Protein AF-A0A9X9BZH4-F1 (afdb_monomer_lite)

pLDDT: mean 77.98, std 15.17, range [45.38, 97.5]

Sequence (91 aa):
MTEKENPAFIERFTVRMPDGMRDAITERAKANGRSMNSEIIAALDAWLTGVPVEEISQKNIDTMVRIATKVFTEEISEKYDLVPKPNKKPT

Foldseek 3Di:
DPLVPDPPDDDDDDDDDPPPPQVVLVVVCVVVVHDSVRSVVLVVVCVVVVPDSVVVVVVVVVVVVVVVVVVVVVVCVVVPVPDDDPPPPDD

Secondary structure (DSSP, 8-state):
--GGG-TT-----PPP--TTHHHHHHHHHHHTT--HHHHHHHHHHHHHH---HHHHHHHHHHHHHHHHHHHHHHHHHHHS--S--------

Organism: NCBI:txid300181

Structure (mmCIF, N/CA/C/O backbone):
data_AF-A0A9X9BZH4-F1
#
_entry.id   AF-A0A9X9BZH4-F1
#
loop_
_atom_site.group_PDB
_atom_site.id
_atom_site.type_symbol
_atom_site.label_atom_id
_atom_site.label_alt_id
_atom_site.label_comp_id
_atom_site.label_asym_id
_atom_site.label_entity_id
_atom_site.label_seq_id
_atom_site.pdbx_PDB_ins_code
_atom_site.Cartn_x
_atom_site.Cartn_y
_atom_site.Cartn_z
_atom_site.occupancy
_atom_site.B_iso_or_equiv
_atom_site.auth_seq_id
_atom_site.auth_comp_id
_atom_site.auth_asym_id
_atom_site.auth_atom_id
_atom_site.pdbx_PDB_model_num
ATOM 1 N N . MET A 1 1 ? 21.931 -0.661 20.791 1.00 58.09 1 MET A N 1
ATOM 2 C CA . MET A 1 1 ? 20.530 -0.557 20.356 1.00 58.09 1 MET A CA 1
ATOM 3 C C . MET A 1 1 ? 20.557 -0.527 18.846 1.00 58.09 1 MET A C 1
ATOM 5 O O . MET A 1 1 ? 21.141 0.395 18.283 1.00 58.09 1 MET A O 1
ATOM 9 N N . THR A 1 2 ? 20.109 -1.596 18.197 1.00 73.81 2 THR A N 1
ATOM 10 C CA . THR A 1 2 ? 20.049 -1.613 16.730 1.00 73.81 2 THR A CA 1
ATOM 11 C C . THR A 1 2 ? 18.885 -0.726 16.279 1.00 73.81 2 THR A C 1
ATOM 13 O O . THR A 1 2 ? 17.895 -0.617 16.996 1.00 73.81 2 THR A O 1
ATOM 16 N N . GLU A 1 3 ? 18.967 -0.071 15.116 1.00 71.62 3 GLU A N 1
ATOM 17 C CA . GLU A 1 3 ? 17.857 0.767 14.613 1.00 71.62 3 GLU A CA 1
ATOM 18 C C . GLU A 1 3 ? 16.531 -0.010 14.519 1.00 71.62 3 GLU A C 1
ATOM 20 O O . GLU A 1 3 ? 15.466 0.579 14.665 1.00 71.62 3 GLU A O 1
ATOM 25 N N . LYS A 1 4 ? 16.606 -1.343 14.382 1.00 71.31 4 LYS A N 1
ATOM 26 C CA . LYS A 1 4 ? 15.470 -2.275 14.367 1.00 71.31 4 LYS A CA 1
ATOM 27 C C . LYS A 1 4 ? 14.711 -2.383 15.698 1.00 71.31 4 LYS A C 1
ATOM 29 O O . LYS A 1 4 ? 13.582 -2.853 15.700 1.00 71.31 4 LYS A O 1
ATOM 34 N N . GLU A 1 5 ? 15.308 -1.971 16.816 1.00 77.31 5 GLU A N 1
ATOM 35 C CA . GLU A 1 5 ? 14.673 -1.981 18.147 1.00 77.31 5 GLU A CA 1
ATOM 36 C C . GLU A 1 5 ? 13.899 -0.686 18.444 1.00 77.31 5 GLU A C 1
ATOM 38 O O . GLU A 1 5 ? 13.241 -0.580 19.479 1.00 77.31 5 GLU A O 1
ATOM 43 N N . ASN A 1 6 ? 13.971 0.317 17.562 1.00 83.19 6 ASN A N 1
ATOM 44 C CA . ASN A 1 6 ? 13.211 1.550 17.712 1.00 83.19 6 ASN A CA 1
ATOM 45 C C . ASN A 1 6 ? 11.758 1.331 17.238 1.00 83.19 6 ASN A C 1
ATOM 47 O O . ASN A 1 6 ? 11.557 1.010 16.069 1.00 83.19 6 ASN A O 1
ATOM 51 N N . PRO A 1 7 ? 10.726 1.562 18.072 1.00 75.19 7 PRO A N 1
ATOM 52 C CA . PRO A 1 7 ? 9.325 1.424 17.659 1.00 75.19 7 PRO A CA 1
ATOM 53 C C . PRO A 1 7 ? 8.902 2.391 16.537 1.00 75.19 7 PRO A C 1
ATOM 55 O O . PRO A 1 7 ? 7.887 2.160 15.888 1.00 75.19 7 PRO A O 1
ATOM 58 N N . ALA A 1 8 ? 9.668 3.457 16.281 1.00 79.69 8 ALA A N 1
ATOM 59 C CA . ALA A 1 8 ? 9.464 4.365 15.149 1.00 79.69 8 ALA A CA 1
ATOM 60 C C . ALA A 1 8 ? 10.229 3.949 13.875 1.00 79.69 8 ALA A C 1
ATOM 62 O O . ALA A 1 8 ? 10.237 4.689 12.889 1.00 79.69 8 ALA A O 1
ATOM 63 N N . PHE A 1 9 ? 10.916 2.805 13.887 1.00 84.81 9 PHE A N 1
ATOM 64 C CA . PHE A 1 9 ? 11.666 2.321 12.735 1.00 84.81 9 PHE A CA 1
ATOM 65 C C . PHE A 1 9 ? 10.723 1.911 11.601 1.00 84.81 9 PHE A C 1
ATOM 67 O O . PHE A 1 9 ? 9.808 1.112 11.784 1.00 84.81 9 PHE A O 1
ATOM 74 N N . ILE A 1 10 ? 10.979 2.446 10.408 1.00 83.75 10 ILE A N 1
ATOM 75 C CA . ILE A 1 10 ? 10.279 2.076 9.178 1.00 83.75 10 ILE A CA 1
ATOM 76 C C . ILE A 1 10 ? 11.336 1.606 8.189 1.00 83.75 10 ILE A C 1
ATOM 78 O O . ILE A 1 10 ? 12.190 2.392 7.768 1.00 83.75 10 ILE A O 1
ATOM 82 N N . GLU A 1 11 ? 11.262 0.335 7.805 1.00 86.88 11 GLU A N 1
ATOM 83 C CA . GLU A 1 11 ? 12.136 -0.222 6.780 1.00 86.88 11 GLU A CA 1
ATOM 84 C C . GLU A 1 11 ? 11.810 0.397 5.415 1.00 86.88 11 GLU A C 1
ATOM 86 O O . GLU A 1 11 ? 10.652 0.491 5.004 1.00 86.88 11 GLU A O 1
ATOM 91 N N . ARG A 1 12 ? 12.846 0.864 4.714 1.00 90.12 12 ARG A N 1
ATOM 92 C CA . ARG A 1 12 ? 12.728 1.509 3.404 1.00 90.12 12 ARG A CA 1
ATOM 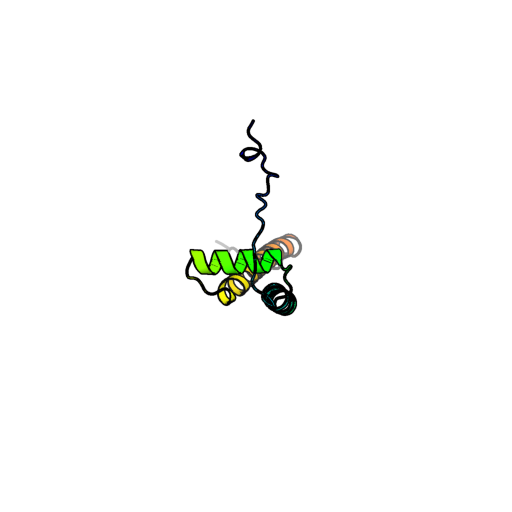93 C C . ARG A 1 12 ? 13.443 0.653 2.375 1.00 90.12 12 ARG A C 1
ATOM 95 O O . ARG A 1 12 ? 14.620 0.348 2.543 1.00 90.12 12 ARG A O 1
ATOM 102 N N . PHE A 1 13 ? 12.754 0.319 1.291 1.00 90.25 13 PHE A N 1
ATOM 103 C CA . PHE A 1 13 ? 13.318 -0.454 0.192 1.00 90.25 13 PHE A CA 1
ATOM 104 C C . PHE A 1 13 ? 13.027 0.227 -1.146 1.00 90.25 13 PHE A C 1
ATOM 106 O O . PHE A 1 13 ? 11.947 0.774 -1.368 1.00 90.25 13 PHE A O 1
ATOM 113 N N . THR A 1 14 ? 14.009 0.208 -2.046 1.00 93.88 14 THR A N 1
ATOM 114 C CA . THR A 1 14 ? 13.879 0.790 -3.386 1.00 93.88 14 THR A CA 1
ATOM 115 C C . THR A 1 14 ? 13.468 -0.293 -4.372 1.00 93.88 14 THR A C 1
ATOM 117 O O . THR A 1 14 ? 14.207 -1.253 -4.583 1.00 93.88 14 THR A O 1
ATOM 120 N N . VAL A 1 15 ? 12.314 -0.123 -5.018 1.00 93.69 15 VAL A N 1
ATOM 121 C CA . VAL A 1 15 ? 11.803 -1.055 -6.034 1.00 93.69 15 VAL A CA 1
ATOM 122 C C . VAL A 1 15 ? 12.146 -0.549 -7.429 1.00 93.69 15 VAL A C 1
ATOM 124 O O . VAL A 1 15 ? 11.878 0.606 -7.764 1.00 93.69 15 VAL A O 1
ATOM 127 N N . ARG A 1 16 ? 12.709 -1.423 -8.268 1.00 95.88 16 ARG A N 1
ATOM 128 C CA . ARG A 1 16 ? 12.841 -1.173 -9.708 1.00 95.88 16 ARG A CA 1
ATOM 129 C C . ARG A 1 16 ? 11.579 -1.668 -10.398 1.00 95.88 16 ARG A C 1
ATOM 131 O O . ARG A 1 16 ? 11.259 -2.84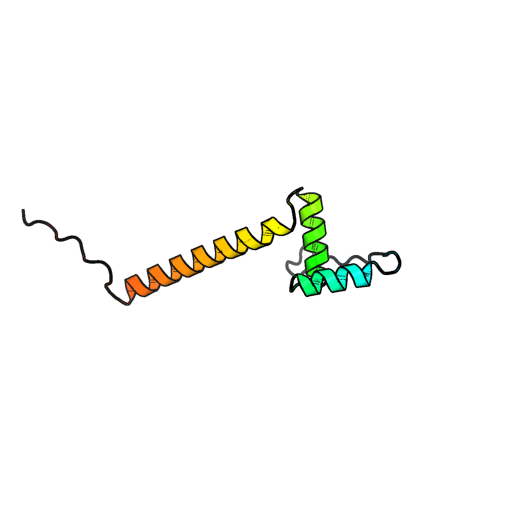8 -10.312 1.00 95.88 16 ARG A O 1
ATOM 138 N N . MET A 1 17 ? 10.876 -0.758 -11.056 1.00 94.88 17 MET A N 1
ATOM 139 C CA . MET A 1 17 ? 9.625 -1.047 -11.749 1.00 94.88 17 MET A CA 1
ATOM 140 C C . MET A 1 17 ? 9.836 -0.948 -13.266 1.00 94.88 17 MET A C 1
ATOM 142 O O . MET A 1 17 ? 10.610 -0.089 -13.700 1.00 94.88 17 MET A O 1
ATOM 146 N N . PRO A 1 18 ? 9.167 -1.794 -14.068 1.00 97.44 18 PRO A N 1
ATOM 147 C CA . PRO A 1 18 ? 9.032 -1.583 -15.504 1.00 97.44 18 PRO A CA 1
ATOM 148 C C . PRO A 1 18 ? 8.359 -0.243 -15.818 1.00 97.44 18 PRO A C 1
ATOM 150 O O . PRO A 1 18 ? 7.676 0.339 -14.968 1.00 97.44 18 PRO A O 1
ATOM 153 N N . ASP A 1 19 ? 8.526 0.216 -17.056 1.00 97.25 19 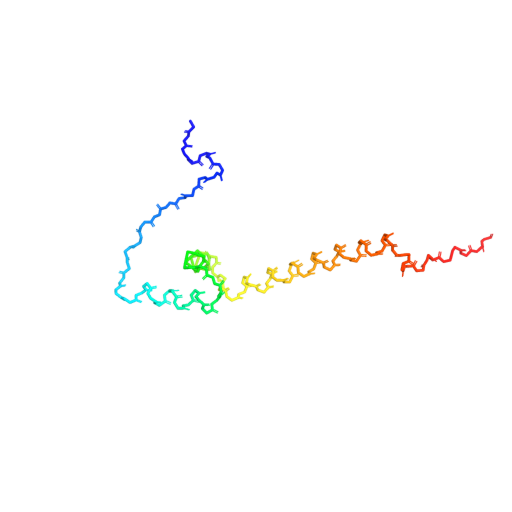ASP A N 1
ATOM 154 C CA . ASP A 1 19 ? 7.885 1.440 -17.532 1.00 97.25 19 ASP A CA 1
ATOM 155 C C . ASP A 1 19 ? 6.351 1.374 -17.393 1.00 97.25 19 ASP A C 1
ATOM 157 O O . ASP A 1 19 ? 5.745 0.307 -17.515 1.00 97.25 19 ASP A O 1
ATOM 161 N N . GLY A 1 20 ? 5.731 2.504 -17.051 1.00 96.75 20 GLY A N 1
ATOM 162 C CA . GLY A 1 20 ? 4.285 2.629 -16.819 1.00 96.75 20 GLY A CA 1
ATOM 163 C C . GLY A 1 20 ? 3.726 1.952 -15.554 1.00 96.75 20 GLY A C 1
ATOM 164 O O . GLY A 1 20 ? 2.622 2.286 -15.123 1.00 96.75 20 GLY A O 1
ATOM 165 N N . MET A 1 21 ? 4.461 1.050 -14.889 1.00 96.75 21 MET A N 1
ATOM 166 C CA . MET A 1 21 ? 3.947 0.351 -13.697 1.00 96.75 21 MET A CA 1
ATOM 167 C C . MET A 1 21 ? 3.701 1.309 -12.521 1.00 96.75 21 MET A C 1
ATOM 169 O O . MET A 1 21 ? 2.719 1.164 -11.794 1.00 96.75 21 MET A O 1
ATOM 173 N N . ARG A 1 22 ? 4.559 2.319 -12.345 1.00 96.00 22 ARG A N 1
ATOM 174 C CA . ARG A 1 22 ? 4.383 3.331 -11.292 1.00 96.00 22 ARG A CA 1
ATOM 175 C C . ARG A 1 22 ? 3.083 4.117 -11.470 1.00 96.00 22 ARG A C 1
ATOM 177 O O . ARG A 1 22 ? 2.381 4.376 -10.490 1.00 96.00 22 ARG A O 1
ATOM 184 N N . ASP A 1 23 ? 2.757 4.476 -12.705 1.00 97.50 23 ASP A N 1
ATOM 185 C CA . ASP A 1 23 ? 1.551 5.239 -13.020 1.00 97.50 23 ASP A CA 1
ATOM 186 C C . ASP A 1 23 ? 0.304 4.378 -12.815 1.00 97.50 23 ASP A C 1
ATOM 188 O O . ASP A 1 23 ? -0.644 4.819 -12.168 1.00 97.50 23 ASP A O 1
ATOM 192 N N . ALA A 1 24 ? 0.350 3.106 -13.224 1.00 97.06 24 ALA A N 1
ATOM 193 C CA . ALA A 1 24 ? -0.725 2.151 -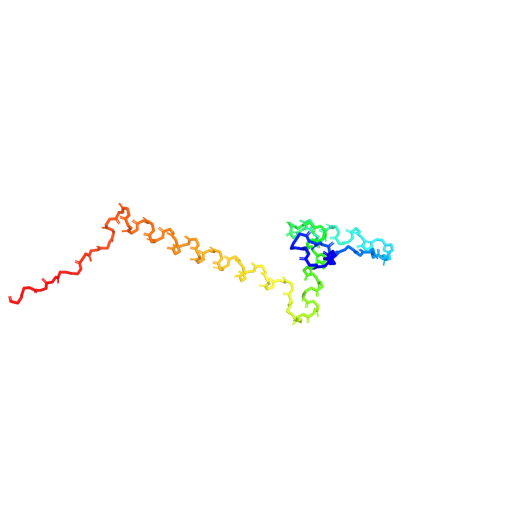12.965 1.00 97.06 24 ALA A CA 1
ATOM 194 C C . ALA A 1 24 ? -1.026 1.993 -11.461 1.00 97.06 24 ALA A C 1
ATOM 196 O O . ALA A 1 24 ? -2.190 2.004 -11.054 1.00 97.06 24 ALA A O 1
ATOM 197 N N . ILE A 1 25 ? 0.011 1.903 -10.617 1.00 96.00 25 ILE A N 1
ATOM 198 C CA . ILE A 1 25 ? -0.158 1.856 -9.155 1.00 96.00 25 ILE A CA 1
ATOM 199 C C . ILE A 1 25 ? -0.731 3.181 -8.635 1.00 96.00 25 ILE A C 1
ATOM 201 O O . ILE A 1 25 ? -1.595 3.170 -7.761 1.00 96.00 25 ILE A O 1
ATOM 205 N N . THR A 1 26 ? -0.281 4.320 -9.171 1.00 95.94 26 THR A N 1
ATOM 206 C CA . THR A 1 26 ? -0.780 5.648 -8.776 1.00 95.94 26 THR A CA 1
ATOM 207 C C . THR A 1 26 ? -2.280 5.772 -9.012 1.00 95.94 26 THR A C 1
ATOM 209 O O . THR A 1 26 ? -3.010 6.187 -8.112 1.00 95.94 26 THR A O 1
ATOM 212 N N . GLU A 1 27 ? -2.744 5.407 -10.204 1.00 96.88 27 GLU A N 1
ATOM 213 C CA . GLU A 1 27 ? -4.157 5.506 -10.567 1.00 96.88 27 GLU A CA 1
ATOM 214 C C . GLU A 1 27 ? -5.020 4.554 -9.735 1.00 96.88 27 GLU A C 1
ATOM 216 O O . GLU A 1 27 ? -6.058 4.962 -9.211 1.00 96.88 27 GLU A O 1
ATOM 221 N N . ARG A 1 28 ? -4.549 3.323 -9.495 1.00 94.88 28 ARG A N 1
ATOM 222 C CA . ARG A 1 28 ? -5.236 2.374 -8.606 1.00 94.88 28 ARG A CA 1
ATOM 223 C C . ARG A 1 28 ? -5.320 2.888 -7.166 1.00 94.88 28 ARG A C 1
ATOM 225 O O . ARG A 1 28 ? -6.379 2.816 -6.548 1.00 94.88 28 ARG A O 1
ATOM 232 N N . ALA A 1 29 ? -4.235 3.456 -6.642 1.00 93.75 29 ALA A N 1
ATOM 233 C CA . ALA A 1 29 ? -4.212 4.032 -5.302 1.00 93.75 29 ALA A CA 1
ATOM 234 C C . ALA A 1 29 ? -5.206 5.199 -5.169 1.00 93.75 29 ALA A C 1
ATOM 236 O O . ALA A 1 29 ? -5.968 5.239 -4.203 1.00 93.75 29 ALA A O 1
ATOM 237 N N . LYS A 1 30 ? -5.261 6.102 -6.162 1.00 93.69 30 LYS A N 1
ATOM 238 C CA . LYS A 1 30 ? -6.243 7.201 -6.207 1.00 93.69 30 LYS A CA 1
ATOM 239 C C . LYS A 1 30 ? -7.679 6.682 -6.225 1.00 93.69 30 LYS A C 1
ATOM 241 O O . LYS A 1 30 ? -8.491 7.163 -5.440 1.00 93.69 30 LYS A O 1
ATOM 246 N N . ALA A 1 31 ? -7.979 5.694 -7.072 1.00 92.44 31 ALA A N 1
ATOM 247 C CA . ALA A 1 31 ? -9.307 5.083 -7.152 1.00 92.44 31 ALA A CA 1
ATOM 248 C C . ALA A 1 31 ? -9.744 4.463 -5.811 1.00 92.44 31 ALA A C 1
ATOM 250 O O . ALA A 1 31 ? -10.912 4.545 -5.444 1.00 92.44 31 ALA A O 1
ATOM 251 N N . ASN A 1 32 ? -8.789 3.921 -5.049 1.00 88.25 32 ASN A N 1
ATOM 252 C CA . ASN A 1 32 ? -9.018 3.328 -3.731 1.00 88.25 32 ASN A CA 1
ATOM 253 C C . ASN A 1 32 ? -8.943 4.334 -2.565 1.00 88.25 32 ASN A C 1
ATOM 255 O O . ASN A 1 32 ? -9.050 3.927 -1.408 1.00 88.25 32 ASN A O 1
ATOM 259 N N . GLY A 1 33 ? -8.712 5.628 -2.824 1.00 91.44 33 GLY A N 1
ATOM 260 C CA . GLY 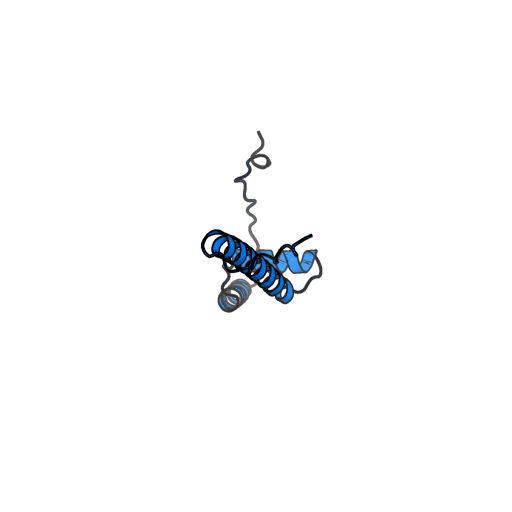A 1 33 ? -8.540 6.641 -1.775 1.00 91.44 33 GLY A CA 1
ATOM 261 C C . GLY A 1 33 ? -7.311 6.413 -0.883 1.00 91.44 33 GLY A C 1
ATOM 262 O O . GLY A 1 33 ? -7.303 6.808 0.282 1.00 91.44 33 GLY A O 1
ATOM 263 N N . ARG A 1 34 ? -6.274 5.747 -1.404 1.00 90.31 34 ARG A N 1
ATOM 264 C CA . ARG A 1 34 ? -5.048 5.373 -0.686 1.00 90.31 34 ARG A CA 1
ATOM 265 C C . ARG A 1 34 ? -3.838 6.151 -1.192 1.00 90.31 34 ARG A C 1
ATOM 267 O O . ARG A 1 34 ? -3.774 6.577 -2.343 1.00 90.31 34 ARG A O 1
ATOM 274 N N . SER A 1 35 ? -2.821 6.281 -0.338 1.00 95.44 35 SER A N 1
ATOM 275 C CA . SER A 1 35 ? -1.487 6.655 -0.816 1.00 95.44 35 SER A CA 1
ATOM 276 C C . SER A 1 35 ? -0.898 5.518 -1.658 1.00 95.44 35 SER A C 1
ATOM 278 O O . SER A 1 35 ? -1.219 4.349 -1.435 1.00 95.44 35 SER A O 1
ATOM 280 N N . MET A 1 36 ? 0.014 5.837 -2.580 1.00 95.31 36 MET A N 1
ATOM 281 C CA . MET A 1 36 ? 0.739 4.820 -3.354 1.00 95.31 36 MET A CA 1
ATOM 282 C C . MET A 1 36 ? 1.413 3.782 -2.443 1.00 95.31 36 MET A C 1
ATOM 284 O O . MET A 1 36 ? 1.326 2.589 -2.707 1.00 95.31 36 MET A O 1
ATOM 288 N N . ASN A 1 37 ? 2.042 4.225 -1.348 1.00 94.56 37 ASN A N 1
ATOM 289 C CA . ASN A 1 37 ? 2.674 3.321 -0.387 1.00 94.56 37 ASN A CA 1
ATOM 290 C C . ASN A 1 37 ? 1.644 2.388 0.265 1.00 94.56 37 ASN A C 1
ATOM 292 O O . ASN A 1 37 ? 1.855 1.184 0.326 1.00 94.56 37 ASN A O 1
ATOM 296 N N . SER A 1 38 ? 0.507 2.932 0.703 1.00 93.00 38 SER A N 1
ATOM 297 C CA . SER A 1 38 ? -0.573 2.147 1.310 1.00 93.00 38 SER A CA 1
ATOM 298 C C . SER A 1 38 ? -1.149 1.106 0.346 1.00 93.00 38 SER A C 1
ATOM 300 O O . SER A 1 38 ? -1.455 -0.001 0.774 1.00 93.00 38 SER A O 1
ATOM 302 N N . GLU A 1 39 ? -1.274 1.434 -0.942 1.00 94.62 39 GLU A N 1
ATOM 303 C CA . GLU A 1 39 ? -1.738 0.480 -1.957 1.00 94.62 39 GLU A CA 1
ATOM 304 C C . GLU A 1 39 ? -0.707 -0.627 -2.218 1.00 94.62 39 GLU A C 1
ATOM 306 O O . GLU A 1 39 ? -1.084 -1.793 -2.307 1.00 94.62 39 GLU A O 1
ATOM 311 N N . ILE A 1 40 ? 0.591 -0.298 -2.263 1.00 94.44 40 ILE A N 1
ATOM 312 C CA . ILE A 1 40 ? 1.663 -1.299 -2.397 1.00 94.44 40 ILE A CA 1
ATOM 313 C C . ILE A 1 40 ? 1.647 -2.266 -1.209 1.00 94.44 40 ILE A C 1
ATOM 315 O O . ILE A 1 40 ? 1.679 -3.477 -1.411 1.00 94.44 40 ILE A O 1
ATOM 319 N N . ILE A 1 41 ? 1.557 -1.751 0.021 1.00 92.75 41 ILE A N 1
ATOM 320 C CA . ILE A 1 41 ? 1.501 -2.593 1.223 1.00 92.75 41 ILE A CA 1
ATOM 321 C C . ILE A 1 41 ? 0.255 -3.484 1.208 1.00 92.75 41 ILE A C 1
ATOM 323 O O . ILE A 1 41 ? 0.375 -4.676 1.464 1.00 92.75 41 ILE A O 1
ATOM 327 N N . ALA A 1 42 ? -0.915 -2.949 0.847 1.00 90.06 42 ALA A N 1
ATOM 328 C CA . ALA A 1 42 ? -2.144 -3.738 0.768 1.00 90.06 42 ALA A CA 1
ATOM 329 C C . ALA A 1 42 ? -2.064 -4.856 -0.286 1.00 90.06 42 ALA A C 1
ATOM 331 O O . ALA A 1 42 ? -2.546 -5.960 -0.048 1.00 90.06 42 ALA A O 1
ATOM 332 N N . ALA A 1 43 ? -1.443 -4.591 -1.439 1.00 91.56 43 ALA A N 1
ATOM 333 C CA . ALA A 1 43 ? -1.237 -5.601 -2.472 1.00 91.56 43 ALA A CA 1
ATOM 334 C C . ALA A 1 43 ? -0.267 -6.705 -2.019 1.00 91.56 43 ALA A C 1
ATOM 336 O O . ALA A 1 43 ? -0.524 -7.883 -2.266 1.00 91.56 43 ALA A O 1
ATOM 337 N N . LEU A 1 44 ? 0.826 -6.338 -1.339 1.00 93.25 44 LEU A N 1
ATOM 338 C CA . LEU A 1 44 ? 1.776 -7.299 -0.774 1.00 93.25 44 LEU A CA 1
ATOM 339 C C . LEU A 1 44 ? 1.128 -8.152 0.322 1.00 93.25 44 LEU A C 1
ATOM 341 O O . LEU A 1 44 ? 1.311 -9.364 0.329 1.00 93.25 44 LEU A O 1
ATOM 345 N N . ASP A 1 45 ? 0.345 -7.540 1.209 1.00 89.69 45 ASP A N 1
ATOM 346 C CA . ASP A 1 45 ? -0.355 -8.241 2.289 1.00 89.69 45 ASP A CA 1
ATOM 347 C C . ASP A 1 45 ? -1.389 -9.237 1.745 1.00 89.69 45 ASP A C 1
ATOM 349 O O . ASP A 1 45 ? -1.403 -10.405 2.132 1.00 89.69 45 ASP A O 1
ATOM 353 N N . ALA A 1 46 ? -2.189 -8.823 0.760 1.00 88.50 46 ALA A N 1
ATOM 354 C CA . ALA A 1 46 ? -3.120 -9.714 0.071 1.00 88.50 46 ALA A CA 1
ATOM 355 C C . ALA A 1 46 ? -2.405 -10.881 -0.625 1.00 88.50 46 ALA A C 1
ATOM 357 O O . ALA A 1 46 ? -2.860 -12.022 -0.563 1.00 88.50 46 ALA A O 1
ATOM 358 N N . TRP A 1 47 ? -1.255 -10.617 -1.254 1.00 90.62 47 TRP A N 1
ATOM 359 C CA . TRP A 1 47 ? -0.454 -11.663 -1.887 1.00 90.62 47 TRP A CA 1
ATOM 360 C C . TRP A 1 47 ? 0.123 -12.657 -0.867 1.00 90.62 47 TRP A C 1
ATOM 362 O O . TRP A 1 47 ? 0.108 -13.860 -1.118 1.00 90.62 47 TRP A O 1
ATOM 372 N N . LEU A 1 48 ? 0.588 -12.179 0.292 1.00 91.44 48 LEU A N 1
ATOM 373 C CA . LEU A 1 48 ? 1.149 -13.018 1.358 1.00 91.44 48 LEU A CA 1
ATOM 374 C C . LEU A 1 48 ? 0.085 -13.838 2.100 1.00 91.44 48 LEU A C 1
ATOM 376 O O . LEU A 1 48 ? 0.349 -14.972 2.495 1.00 91.44 48 LEU A O 1
ATOM 380 N N . THR A 1 49 ? -1.102 -13.269 2.310 1.00 87.94 49 THR A N 1
ATOM 381 C CA . THR A 1 49 ? -2.195 -13.903 3.069 1.00 87.94 49 THR A CA 1
ATOM 382 C C . THR A 1 49 ? -3.129 -14.740 2.196 1.00 87.94 49 THR A C 1
ATOM 384 O O . THR A 1 49 ? -3.870 -15.572 2.719 1.00 87.94 49 THR A O 1
ATOM 387 N N . GLY A 1 50 ? -3.113 -14.533 0.876 1.00 81.50 50 GLY A N 1
ATOM 388 C CA . GLY A 1 50 ? -4.040 -15.164 -0.064 1.00 81.50 50 GLY A CA 1
ATOM 389 C C . GLY A 1 50 ? -5.474 -14.631 0.029 1.00 81.50 50 GLY A C 1
ATOM 390 O O . GLY A 1 50 ? -6.375 -15.207 -0.580 1.00 81.50 50 GLY A O 1
ATOM 391 N N . VAL A 1 51 ? -5.702 -13.552 0.786 1.00 72.94 51 VAL A N 1
ATOM 392 C CA . VAL A 1 51 ? -7.012 -12.910 0.942 1.00 72.94 51 VAL A CA 1
ATOM 393 C C . VAL A 1 51 ? -7.120 -11.752 -0.059 1.00 72.94 51 VAL A C 1
ATOM 395 O O . VAL A 1 51 ? -6.235 -10.895 -0.078 1.00 72.94 51 VAL A O 1
ATOM 398 N N . PRO A 1 52 ? -8.177 -11.682 -0.892 1.00 64.31 52 PRO A N 1
ATOM 399 C CA . PRO A 1 52 ? -8.351 -10.595 -1.855 1.00 64.31 52 PRO A CA 1
ATOM 400 C C . PRO A 1 52 ? -8.398 -9.216 -1.182 1.00 64.31 52 PRO A C 1
ATOM 402 O O . PRO A 1 52 ? -9.018 -9.039 -0.130 1.00 64.31 52 PRO A O 1
ATOM 405 N N . VAL A 1 53 ? -7.775 -8.215 -1.819 1.00 63.16 53 VAL A N 1
ATOM 406 C CA . VAL A 1 53 ? -7.644 -6.836 -1.301 1.00 63.16 53 VAL A CA 1
ATOM 407 C C . VAL A 1 53 ? -9.014 -6.204 -1.007 1.00 63.16 53 VAL A C 1
ATOM 409 O O . VAL A 1 53 ? -9.127 -5.360 -0.113 1.00 63.16 53 VAL A O 1
ATOM 412 N N . GLU A 1 54 ? -10.063 -6.616 -1.725 1.00 62.47 54 GLU A N 1
ATOM 413 C CA . GLU A 1 54 ? -11.427 -6.114 -1.555 1.00 62.47 54 GLU A CA 1
ATOM 414 C C . GLU A 1 54 ? -12.032 -6.454 -0.175 1.00 62.47 54 GLU A C 1
ATOM 416 O O . GLU A 1 54 ? -12.815 -5.667 0.364 1.00 62.47 54 GLU A O 1
ATOM 421 N N . GLU A 1 55 ? -11.645 -7.571 0.453 1.00 55.09 55 GLU A N 1
ATOM 422 C CA . GLU A 1 55 ? -12.252 -8.026 1.716 1.00 55.09 55 GLU A CA 1
ATOM 423 C C . GLU A 1 55 ? -11.760 -7.254 2.949 1.00 55.09 55 GLU A C 1
ATOM 425 O O . GLU A 1 55 ? -12.482 -7.112 3.943 1.00 55.09 55 GLU A O 1
ATOM 430 N N . ILE A 1 56 ? -10.540 -6.713 2.892 1.00 55.03 56 ILE A N 1
ATOM 431 C CA . ILE A 1 56 ? -9.894 -6.070 4.046 1.00 55.03 56 ILE A CA 1
ATOM 432 C C . ILE A 1 56 ? -10.544 -4.706 4.350 1.00 55.03 56 ILE A C 1
ATOM 434 O O . ILE A 1 56 ? -10.531 -4.250 5.493 1.00 55.03 56 ILE A O 1
ATOM 438 N N . SER A 1 57 ? -11.198 -4.057 3.378 1.00 62.31 57 SER A N 1
ATOM 439 C CA . SER A 1 57 ? -11.867 -2.770 3.626 1.00 62.31 57 SER A CA 1
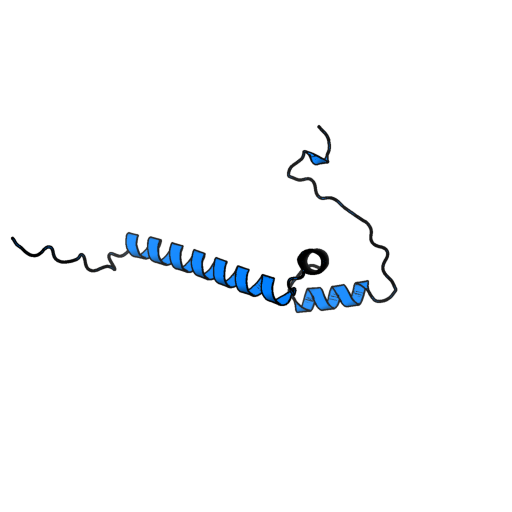ATOM 440 C C . SER A 1 57 ? -13.213 -2.915 4.341 1.00 62.31 57 SER A C 1
ATOM 442 O O . SER A 1 57 ? -13.523 -2.101 5.208 1.00 62.31 57 SER A O 1
ATOM 444 N N . GLN A 1 58 ? -14.016 -3.935 4.020 1.00 55.78 58 GLN A N 1
ATOM 445 C CA . GLN A 1 58 ? -15.361 -4.072 4.594 1.00 55.78 58 GLN A CA 1
ATOM 446 C C . GLN A 1 58 ? -15.324 -4.528 6.054 1.00 55.78 58 GLN A C 1
ATOM 448 O O . GLN A 1 58 ? -16.001 -3.937 6.889 1.00 55.78 58 GLN A O 1
ATOM 453 N N . LYS A 1 59 ? -14.471 -5.504 6.400 1.00 58.00 59 LYS A N 1
ATOM 454 C CA . LYS A 1 59 ? -14.340 -5.975 7.793 1.00 58.00 59 LYS A CA 1
ATOM 455 C C . LYS A 1 59 ? -13.876 -4.875 8.749 1.00 58.00 59 LYS A C 1
ATOM 457 O O . LYS A 1 59 ? -14.323 -4.827 9.896 1.00 58.00 59 LYS A O 1
ATOM 462 N N . ASN A 1 60 ? -13.014 -3.976 8.279 1.00 63.09 60 ASN A N 1
ATOM 463 C CA . ASN A 1 60 ? -12.531 -2.853 9.078 1.00 63.09 60 ASN A CA 1
ATOM 464 C C . ASN A 1 60 ? -13.615 -1.786 9.279 1.00 63.09 60 ASN A C 1
ATOM 466 O O . ASN A 1 60 ? -13.757 -1.275 10.389 1.00 63.09 60 ASN A O 1
ATOM 470 N N . ILE A 1 61 ? -14.425 -1.507 8.251 1.00 67.38 61 ILE A N 1
ATOM 471 C CA . ILE A 1 61 ? -15.578 -0.601 8.363 1.00 67.38 61 ILE A CA 1
ATOM 472 C C . ILE A 1 61 ? -16.619 -1.183 9.325 1.00 67.38 61 ILE A C 1
ATOM 474 O O . ILE A 1 61 ? -17.031 -0.489 10.248 1.00 67.38 61 ILE A O 1
ATOM 478 N N . ASP A 1 62 ? -16.976 -2.461 9.191 1.00 69.56 62 ASP A N 1
ATOM 479 C CA . ASP A 1 62 ? -17.935 -3.135 10.079 1.00 69.56 62 ASP A CA 1
ATOM 480 C C . ASP A 1 62 ? -17.480 -3.122 11.541 1.00 69.56 62 ASP A C 1
ATOM 482 O O . ASP A 1 62 ? -18.265 -2.867 12.458 1.00 69.56 62 ASP A O 1
ATOM 486 N N . THR A 1 63 ? -16.188 -3.365 11.766 1.00 71.06 63 THR A N 1
ATOM 487 C CA . THR A 1 63 ? -15.598 -3.327 13.106 1.00 71.06 63 THR A CA 1
ATOM 488 C C . THR A 1 63 ? -15.655 -1.910 13.683 1.00 71.06 63 THR A C 1
ATOM 490 O O . THR A 1 63 ? -16.075 -1.740 14.827 1.00 71.06 63 THR A O 1
ATOM 493 N N . MET A 1 64 ? -15.329 -0.884 12.890 1.00 67.62 64 MET A N 1
ATOM 494 C CA . MET A 1 64 ? -15.420 0.521 13.308 1.00 67.62 64 MET A CA 1
ATOM 495 C C . MET A 1 64 ? -16.862 0.963 13.580 1.00 67.62 64 MET A C 1
ATOM 497 O O . MET A 1 64 ? -17.117 1.602 14.598 1.00 67.62 64 MET A O 1
ATOM 501 N N . VAL A 1 65 ? -17.821 0.574 12.734 1.00 72.50 65 VAL A N 1
ATOM 502 C CA . VAL A 1 65 ? -19.252 0.863 12.919 1.00 72.50 65 VAL A CA 1
ATOM 503 C C . VAL A 1 65 ? -19.774 0.205 14.195 1.00 72.50 65 VAL A C 1
ATOM 505 O O . VAL A 1 65 ? -20.474 0.852 14.974 1.00 72.50 65 VAL A O 1
ATOM 508 N N . ARG A 1 66 ? -19.403 -1.052 14.469 1.00 72.06 66 ARG A N 1
ATOM 509 C CA . ARG A 1 66 ? -19.786 -1.749 15.708 1.00 72.06 66 ARG A CA 1
ATOM 510 C C . ARG A 1 66 ? -19.212 -1.085 16.952 1.00 72.06 66 ARG A C 1
ATOM 512 O O . ARG A 1 66 ? -19.944 -0.912 17.923 1.00 72.06 66 ARG A O 1
ATOM 519 N N . ILE A 1 67 ? -17.933 -0.711 16.924 1.00 73.06 67 ILE A N 1
ATOM 520 C CA . ILE A 1 67 ? -17.285 -0.011 18.039 1.00 73.06 67 ILE A CA 1
ATOM 521 C C . ILE A 1 67 ? -17.974 1.336 18.275 1.00 73.06 67 ILE A C 1
ATOM 523 O O . ILE A 1 67 ? -18.403 1.602 19.394 1.00 73.06 67 ILE A O 1
ATOM 527 N N . ALA A 1 68 ? -18.159 2.144 17.227 1.00 72.06 68 ALA A N 1
ATOM 528 C CA . ALA A 1 68 ? -18.811 3.448 17.326 1.00 72.06 68 ALA A CA 1
ATOM 529 C C . ALA A 1 68 ? -20.251 3.338 17.851 1.00 72.06 68 ALA A C 1
ATOM 531 O O . ALA A 1 68 ? -20.635 4.075 18.755 1.00 72.06 68 ALA A O 1
ATOM 532 N N . THR A 1 69 ? -21.028 2.376 17.341 1.00 78.50 69 THR A N 1
ATOM 533 C CA . THR A 1 69 ? -22.405 2.136 17.796 1.00 78.50 69 THR A CA 1
ATOM 534 C C . THR A 1 69 ? -22.420 1.726 19.263 1.00 78.50 69 THR A C 1
ATOM 536 O O . THR A 1 69 ? -23.186 2.283 20.040 1.00 78.50 69 THR A O 1
ATOM 539 N N . LYS A 1 70 ? -21.554 0.795 19.677 1.00 76.56 70 LYS A N 1
ATOM 540 C CA . LYS A 1 70 ? -21.498 0.327 21.066 1.00 76.56 70 LYS A CA 1
ATOM 541 C C . LYS A 1 70 ? -21.157 1.459 22.037 1.00 76.56 70 LYS A C 1
ATOM 543 O O . LYS A 1 70 ? -21.898 1.662 22.992 1.00 76.56 70 LYS A O 1
ATOM 548 N N . VAL A 1 71 ? -20.109 2.229 21.741 1.00 74.56 71 VAL A N 1
ATOM 549 C CA . VAL A 1 71 ? -19.679 3.368 22.569 1.00 74.56 71 VAL A CA 1
ATOM 550 C C . VAL A 1 71 ? -20.788 4.418 22.668 1.00 74.56 71 VAL A C 1
ATOM 552 O O . VAL A 1 71 ? -21.104 4.879 23.758 1.00 74.56 71 VAL A O 1
ATOM 555 N N . PHE A 1 72 ? -21.445 4.739 21.552 1.00 73.06 72 PHE A N 1
ATOM 556 C CA . PHE A 1 72 ? -22.552 5.697 21.535 1.00 73.06 72 PHE A CA 1
ATOM 557 C C . PHE A 1 72 ? -23.772 5.203 22.326 1.00 73.06 72 PHE A C 1
ATOM 559 O O . PHE A 1 72 ? -24.420 5.979 23.023 1.00 73.06 72 PHE A O 1
ATOM 566 N N . THR A 1 73 ? -24.081 3.905 22.251 1.00 69.56 73 THR A N 1
ATOM 567 C CA . THR A 1 73 ? -25.216 3.313 22.978 1.00 69.56 73 THR A CA 1
ATOM 568 C C . THR A 1 73 ? -24.967 3.320 24.488 1.00 69.56 73 THR A C 1
ATOM 570 O O . THR A 1 73 ? -25.876 3.630 25.254 1.00 69.56 73 THR A O 1
ATOM 573 N N . GLU A 1 74 ? -23.740 3.017 24.915 1.00 68.44 74 GLU A N 1
ATOM 574 C CA . GLU A 1 74 ? -23.325 3.058 26.323 1.00 68.44 74 GLU A CA 1
ATOM 575 C C . GLU A 1 74 ? -23.360 4.496 26.866 1.00 68.44 74 GLU A C 1
ATOM 577 O O . GLU A 1 74 ? -23.972 4.748 27.902 1.00 68.44 74 GLU A O 1
ATOM 582 N N . GLU A 1 75 ? -22.812 5.462 26.124 1.00 66.19 75 GLU A N 1
ATOM 583 C CA . GLU A 1 75 ? -22.749 6.860 26.562 1.00 66.19 75 GLU A CA 1
ATOM 584 C C . GLU A 1 75 ? -24.136 7.522 26.638 1.00 66.19 75 GLU A C 1
ATOM 586 O O . GLU A 1 75 ? -24.428 8.297 27.555 1.00 66.19 75 GLU A O 1
ATOM 591 N N . ILE A 1 76 ? -25.029 7.200 25.695 1.00 63.41 76 ILE A N 1
ATOM 592 C CA . ILE A 1 76 ? -26.412 7.682 25.737 1.00 63.41 76 ILE A CA 1
ATOM 593 C C . ILE A 1 76 ? -27.196 6.996 26.851 1.00 63.41 76 ILE A C 1
ATOM 595 O O . ILE A 1 76 ? -27.972 7.675 27.517 1.00 63.41 76 ILE A O 1
ATOM 599 N N . SER A 1 77 ? -26.996 5.695 27.082 1.00 64.19 77 SER A N 1
ATOM 600 C CA . SER A 1 77 ? -27.654 4.972 28.177 1.00 64.19 77 SER A CA 1
ATOM 601 C C . SER A 1 77 ? -27.269 5.508 29.557 1.00 64.19 77 SER A C 1
ATOM 603 O O . SER A 1 77 ? -28.072 5.410 30.481 1.00 64.19 77 SER A O 1
ATOM 605 N N . GLU A 1 78 ? -26.051 6.028 29.724 1.00 64.56 78 GLU A N 1
ATOM 606 C CA . GLU A 1 78 ? -25.623 6.658 30.977 1.00 64.56 78 GLU A CA 1
ATOM 607 C C . GLU A 1 78 ? -26.196 8.071 31.146 1.00 64.56 78 GLU A C 1
ATOM 609 O O . GLU A 1 78 ? -26.609 8.443 32.245 1.00 64.56 78 GLU A O 1
ATOM 614 N N . LYS A 1 79 ? -26.225 8.874 30.072 1.00 64.75 79 LYS A N 1
ATOM 615 C CA . LYS A 1 79 ? -26.676 10.279 30.127 1.00 64.75 79 LYS A CA 1
ATOM 616 C C . LYS A 1 79 ? -28.192 10.447 30.078 1.00 64.75 79 LYS A C 1
ATOM 618 O O . LYS A 1 79 ? -28.715 11.419 30.620 1.00 64.75 79 LYS A O 1
ATOM 623 N N . TYR A 1 80 ? -28.894 9.529 29.430 1.00 57.28 80 TYR A N 1
ATOM 624 C CA . TYR A 1 80 ? -30.342 9.524 29.302 1.00 57.28 80 TYR A CA 1
ATOM 625 C C . TYR A 1 80 ? -30.829 8.150 29.783 1.00 57.28 80 TYR A C 1
ATOM 627 O O . TYR A 1 80 ? -30.424 7.134 29.231 1.00 57.28 80 TYR A O 1
ATOM 635 N N . ASP A 1 81 ? -31.670 8.105 30.826 1.00 64.06 81 ASP A N 1
ATOM 636 C CA . ASP A 1 81 ? -32.241 6.874 31.422 1.00 64.06 81 ASP A CA 1
ATOM 637 C C . ASP A 1 81 ? -33.233 6.224 30.425 1.00 64.06 81 ASP A C 1
ATOM 639 O O . ASP A 1 81 ? -34.447 6.236 30.612 1.00 64.06 81 ASP A O 1
ATOM 643 N N . LEU A 1 82 ? -32.718 5.743 29.286 1.00 64.31 82 LEU A N 1
ATOM 644 C CA . LEU A 1 82 ? -33.485 5.253 28.136 1.00 64.31 82 LEU A CA 1
ATOM 645 C C . LEU A 1 82 ? -33.926 3.792 28.292 1.00 64.31 82 LEU A C 1
ATOM 647 O O . LEU A 1 82 ? -34.662 3.284 27.444 1.00 64.31 82 LEU A O 1
ATOM 651 N N . VAL A 1 83 ? -33.502 3.109 29.362 1.00 59.38 83 VAL A N 1
ATOM 652 C CA . VAL A 1 83 ? -33.932 1.741 29.667 1.00 59.38 83 VAL A CA 1
ATOM 653 C C . VAL A 1 83 ? -34.986 1.787 30.775 1.00 59.38 83 VAL A C 1
ATOM 655 O O . VAL A 1 83 ? -34.664 2.163 31.904 1.00 59.38 83 VAL A O 1
ATOM 658 N N . PRO A 1 84 ? -36.242 1.375 30.521 1.00 58.00 84 PRO A N 1
ATOM 659 C CA . PRO A 1 84 ? -37.211 1.216 31.594 1.00 58.00 84 PRO A CA 1
ATOM 660 C C . PRO A 1 84 ? -36.684 0.169 32.581 1.00 58.00 84 PRO A C 1
ATOM 662 O O . PRO A 1 84 ? -36.517 -1.004 32.239 1.00 58.00 84 PRO A O 1
ATOM 665 N N . LYS A 1 85 ? -36.396 0.603 33.814 1.00 55.44 85 LYS A N 1
ATOM 666 C CA . LYS A 1 85 ? -35.968 -0.285 34.901 1.00 55.44 85 LYS A CA 1
ATOM 667 C C . LYS A 1 85 ? -37.028 -1.381 35.063 1.00 55.44 85 LYS A C 1
ATOM 669 O O . LYS A 1 85 ? -38.206 -1.046 35.213 1.00 55.44 85 LYS A O 1
ATOM 674 N N . PRO A 1 86 ? -36.659 -2.675 35.016 1.00 51.66 86 PRO A N 1
ATOM 675 C CA . PRO A 1 86 ? -37.633 -3.743 35.169 1.00 51.66 86 PRO A CA 1
ATOM 676 C C . PRO A 1 86 ? -38.308 -3.589 36.532 1.00 51.66 86 PRO A C 1
ATOM 678 O O . PRO A 1 86 ? -37.641 -3.621 37.569 1.00 51.66 86 PRO A O 1
ATOM 681 N N . ASN A 1 87 ? -39.628 -3.381 36.521 1.00 49.75 87 ASN A N 1
ATOM 682 C CA . ASN A 1 87 ? -40.440 -3.282 37.728 1.00 49.75 87 ASN A CA 1
ATOM 683 C C . ASN A 1 87 ? -40.178 -4.516 38.598 1.00 49.75 87 ASN A C 1
ATOM 685 O O . ASN A 1 87 ? -40.577 -5.630 38.245 1.00 49.75 87 ASN A O 1
ATOM 689 N N . LYS A 1 88 ? -39.512 -4.326 39.743 1.00 51.66 88 LYS A N 1
ATOM 690 C CA . LYS A 1 88 ? -39.464 -5.349 40.787 1.00 51.66 88 LYS A CA 1
ATOM 691 C C . LYS A 1 88 ? -40.907 -5.583 41.227 1.00 51.66 88 LYS A C 1
ATOM 693 O O . LYS A 1 88 ? -41.529 -4.688 41.795 1.00 51.66 88 LYS A O 1
ATOM 698 N N . LYS A 1 89 ? -41.455 -6.759 40.903 1.00 45.38 89 LYS A N 1
ATOM 699 C CA . LYS A 1 89 ? -42.769 -7.178 41.400 1.00 45.38 89 LYS A CA 1
ATOM 700 C C . LYS A 1 89 ? -42.758 -7.097 42.933 1.00 45.38 89 LYS A C 1
ATOM 702 O O . LYS A 1 89 ? -41.785 -7.568 43.524 1.00 45.38 89 LYS A O 1
ATOM 707 N N . PRO A 1 90 ? -43.795 -6.526 43.564 1.00 56.09 90 PRO A N 1
ATOM 708 C CA . PRO A 1 90 ? -43.911 -6.557 45.011 1.00 56.09 90 PRO A CA 1
ATOM 709 C C . PRO A 1 90 ? -44.146 -8.007 45.448 1.00 56.09 90 PRO A C 1
ATOM 711 O O . PRO A 1 90 ? -45.083 -8.655 44.977 1.00 56.09 90 PRO A O 1
ATOM 714 N N . THR A 1 91 ? -43.240 -8.517 46.277 1.00 60.12 91 THR A N 1
ATOM 715 C CA . THR A 1 91 ? -43.455 -9.687 47.141 1.00 60.12 91 THR A CA 1
ATOM 716 C C . THR A 1 91 ? -44.187 -9.268 48.398 1.00 60.12 91 THR A C 1
ATOM 718 O O . THR A 1 91 ? -43.785 -8.213 48.943 1.00 60.12 91 THR A O 1
#

Radius of gyration: 23.43 Å; chains: 1; bounding box: 64×25×65 Å

InterPro domains:
  IPR005569 Arc-like DNA binding domain [PF03869] (12-44)
  IPR010985 Ribbon-helix-helix [SSF47598] (11-48)
  IPR013321 Arc-type ribbon-helix-helix [G3DSA:1.10.1220.10] (11-57)